Protein AF-A0A2E5ESI0-F1 (afdb_monomer)

Foldseek 3Di:
DPVCVPPVDDPPVVVPPPPDPPVCVVLVVLLVVQDDPDQDDLVSSVVSCVVVVNDDDPVSSVVSNVVSVVVVVVVVVVD

Structure (mmCIF, N/CA/C/O backbone):
data_AF-A0A2E5ESI0-F1
#
_entry.id   AF-A0A2E5ESI0-F1
#
loop_
_atom_site.group_PDB
_atom_site.id
_atom_site.type_symbol
_atom_site.label_atom_id
_atom_site.label_alt_id
_atom_site.label_comp_id
_atom_site.label_asym_id
_atom_site.label_entity_id
_atom_site.label_seq_id
_atom_site.pdbx_PDB_ins_code
_atom_site.Cartn_x
_atom_site.Cartn_y
_atom_site.Cartn_z
_atom_site.occupancy
_atom_site.B_iso_or_equiv
_atom_site.auth_seq_id
_atom_site.auth_comp_id
_atom_site.auth_asym_id
_atom_site.auth_atom_id
_atom_site.pdbx_PDB_model_num
ATOM 1 N N . MET A 1 1 ? 2.019 -10.397 19.855 1.00 53.59 1 MET A N 1
ATOM 2 C CA . MET A 1 1 ? 2.213 -10.248 21.325 1.00 53.59 1 MET A CA 1
ATOM 3 C C . MET A 1 1 ? 3.509 -10.916 21.837 1.00 53.59 1 MET A C 1
ATOM 5 O O . MET A 1 1 ? 3.496 -11.555 22.886 1.00 53.59 1 MET A O 1
ATOM 9 N N . GLN A 1 2 ? 4.644 -10.779 21.141 1.00 48.22 2 GLN A N 1
ATOM 10 C CA . GLN A 1 2 ? 5.876 -11.517 21.486 1.00 48.22 2 GLN A CA 1
ATOM 11 C C . GLN A 1 2 ? 6.884 -10.665 22.287 1.00 48.22 2 GLN A C 1
ATOM 13 O O . GLN A 1 2 ? 7.542 -11.180 23.181 1.00 48.22 2 GLN A O 1
ATOM 18 N N . VAL A 1 3 ? 6.886 -9.339 22.089 1.00 48.75 3 VAL A N 1
ATOM 19 C CA . VAL A 1 3 ? 7.791 -8.383 22.766 1.00 48.75 3 VAL A CA 1
ATOM 20 C C . VAL A 1 3 ? 7.523 -8.262 24.277 1.00 48.75 3 VAL A C 1
ATOM 22 O O . VAL A 1 3 ? 8.454 -8.236 25.075 1.00 48.75 3 VAL A O 1
ATOM 25 N N . LYS A 1 4 ? 6.251 -8.282 24.708 1.00 47.41 4 LYS A N 1
ATOM 26 C CA . LYS A 1 4 ? 5.864 -8.174 26.133 1.00 47.41 4 LYS A CA 1
ATOM 27 C C . LYS A 1 4 ? 6.386 -9.340 26.987 1.00 47.41 4 LYS A C 1
ATOM 29 O O . LYS A 1 4 ? 6.577 -9.175 28.187 1.00 47.41 4 LYS A O 1
ATOM 34 N N . LYS A 1 5 ? 6.616 -10.507 26.374 1.00 54.06 5 LYS A N 1
ATOM 35 C CA . LYS A 1 5 ? 7.060 -11.721 27.072 1.00 54.06 5 LYS A CA 1
ATOM 36 C C . LYS A 1 5 ? 8.563 -11.735 27.374 1.00 54.06 5 LYS A C 1
ATOM 38 O O . LYS A 1 5 ? 8.965 -12.489 28.247 1.00 54.06 5 LYS A O 1
ATOM 43 N N . GLN A 1 6 ? 9.374 -10.924 26.688 1.00 51.25 6 GLN A N 1
ATOM 44 C CA . GLN A 1 6 ? 10.838 -10.986 26.806 1.00 51.25 6 GLN A CA 1
ATOM 45 C C . GLN A 1 6 ? 11.449 -9.900 27.700 1.00 51.25 6 GLN A C 1
ATOM 47 O O . GLN A 1 6 ? 12.471 -10.150 28.326 1.00 51.25 6 GLN A O 1
ATOM 52 N N . THR A 1 7 ? 10.849 -8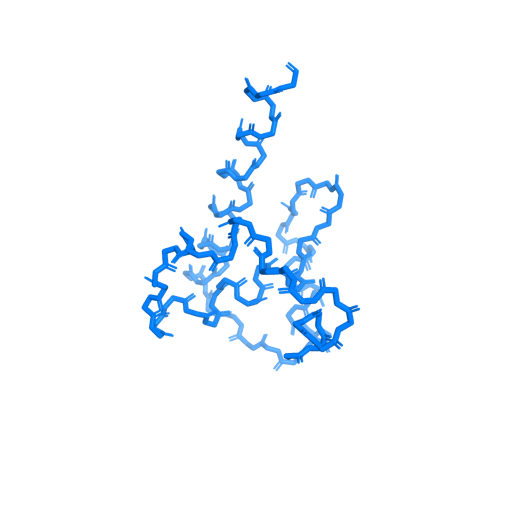.711 27.800 1.00 55.72 7 THR A N 1
ATOM 53 C CA . THR A 1 7 ? 11.502 -7.557 28.457 1.00 55.72 7 THR A CA 1
ATOM 54 C C . THR A 1 7 ? 10.748 -6.981 29.652 1.00 55.72 7 THR A C 1
ATOM 56 O O . THR A 1 7 ? 11.279 -6.098 30.323 1.00 55.72 7 THR A O 1
ATOM 59 N N . GLY A 1 8 ? 9.509 -7.414 29.924 1.00 55.91 8 GLY A N 1
ATOM 60 C CA . GLY A 1 8 ? 8.676 -6.904 31.031 1.00 55.91 8 GLY A CA 1
ATOM 61 C C . GLY A 1 8 ? 8.304 -5.412 30.941 1.00 55.91 8 GLY A C 1
ATOM 62 O O . GLY A 1 8 ? 7.444 -4.934 31.678 1.00 55.91 8 GLY A O 1
ATOM 63 N N . LYS A 1 9 ? 8.904 -4.672 30.007 1.00 51.41 9 LYS A N 1
ATOM 64 C CA . LYS A 1 9 ? 8.689 -3.254 29.743 1.00 51.41 9 LYS A CA 1
ATOM 65 C C . LYS A 1 9 ? 7.904 -3.133 28.446 1.00 51.41 9 LYS A C 1
ATOM 67 O O . LYS A 1 9 ? 8.317 -3.639 27.410 1.00 51.41 9 LYS A O 1
ATOM 72 N N . THR A 1 10 ? 6.752 -2.475 28.510 1.00 49.38 10 THR A N 1
ATOM 73 C CA . THR A 1 10 ? 6.025 -2.061 27.304 1.00 49.38 10 THR A CA 1
ATOM 74 C C . THR A 1 10 ? 6.676 -0.764 26.824 1.00 49.38 10 THR A C 1
ATOM 76 O O . THR A 1 10 ? 6.646 0.195 27.599 1.00 49.38 10 THR A O 1
ATOM 79 N N . PRO A 1 11 ? 7.293 -0.713 25.625 1.00 54.16 11 PRO A N 1
ATOM 80 C CA . PRO A 1 11 ? 7.790 0.533 25.047 1.00 54.16 11 PRO A CA 1
ATOM 81 C C . PRO A 1 11 ? 6.722 1.624 25.152 1.00 54.16 11 PRO A C 1
ATOM 83 O O . PRO A 1 11 ? 5.571 1.373 24.791 1.00 54.16 11 PRO A O 1
ATOM 86 N N . GLN A 1 12 ? 7.080 2.808 25.661 1.00 52.84 12 GLN A N 1
ATOM 87 C CA . GLN A 1 12 ? 6.139 3.922 25.863 1.00 52.84 12 GLN A CA 1
ATOM 88 C C . GLN A 1 12 ? 5.345 4.224 24.578 1.00 52.84 12 GLN A C 1
ATOM 90 O O . GLN A 1 12 ? 4.144 4.448 24.630 1.00 52.84 12 GLN A O 1
ATOM 95 N N . MET A 1 13 ? 5.994 4.061 23.419 1.00 51.97 13 MET A N 1
ATOM 96 C CA . MET A 1 13 ? 5.425 4.261 22.081 1.00 51.97 13 MET A CA 1
ATOM 97 C C . MET A 1 13 ? 4.252 3.330 21.718 1.00 51.97 13 MET A C 1
ATOM 99 O O . MET A 1 13 ? 3.560 3.589 20.742 1.00 51.97 13 MET A O 1
ATOM 103 N N . LEU A 1 14 ? 4.016 2.248 22.472 1.00 52.38 14 LEU A N 1
ATOM 104 C CA . LEU A 1 14 ? 2.846 1.374 22.297 1.00 52.38 14 LEU A CA 1
ATOM 105 C C . LEU A 1 14 ? 1.651 1.787 23.167 1.00 52.38 14 LEU A C 1
ATOM 107 O O . LEU A 1 14 ? 0.542 1.326 22.910 1.00 52.38 14 LEU A O 1
ATOM 111 N N . LYS A 1 15 ? 1.855 2.603 24.211 1.00 54.97 15 LYS A N 1
ATOM 112 C CA . LYS A 1 15 ? 0.765 3.052 25.095 1.00 54.97 15 LYS A CA 1
ATOM 113 C C . LYS A 1 15 ? -0.063 4.173 24.469 1.00 54.97 15 LYS A C 1
ATOM 115 O O . LYS A 1 15 ? -1.264 4.215 24.702 1.00 54.97 15 LYS A O 1
ATOM 120 N N . ASP A 1 16 ? 0.573 4.994 23.637 1.00 59.41 16 ASP A N 1
ATOM 121 C CA . ASP A 1 16 ? -0.027 6.177 23.014 1.00 59.41 16 ASP A CA 1
ATOM 122 C C . ASP A 1 16 ? -0.316 5.970 21.518 1.00 59.41 16 ASP A C 1
ATOM 124 O O . ASP A 1 16 ? -0.398 6.931 20.755 1.00 59.41 16 ASP A O 1
ATOM 128 N N . GLN A 1 17 ? -0.450 4.715 21.065 1.00 62.19 17 GLN A N 1
ATOM 129 C CA . GLN A 1 17 ? -0.882 4.476 19.691 1.00 62.19 17 GLN A CA 1
ATOM 130 C C . GLN A 1 17 ? -2.321 4.974 19.527 1.00 62.19 17 GLN A C 1
ATOM 132 O O . GLN A 1 17 ? -3.203 4.535 20.276 1.00 62.19 17 GLN A O 1
ATOM 137 N N . PRO A 1 18 ? -2.585 5.869 18.560 1.00 67.50 18 PRO A N 1
ATOM 138 C CA . PRO A 1 18 ? -3.947 6.273 18.271 1.00 67.50 18 PRO A CA 1
ATOM 139 C C . PRO A 1 18 ? -4.753 5.028 17.901 1.00 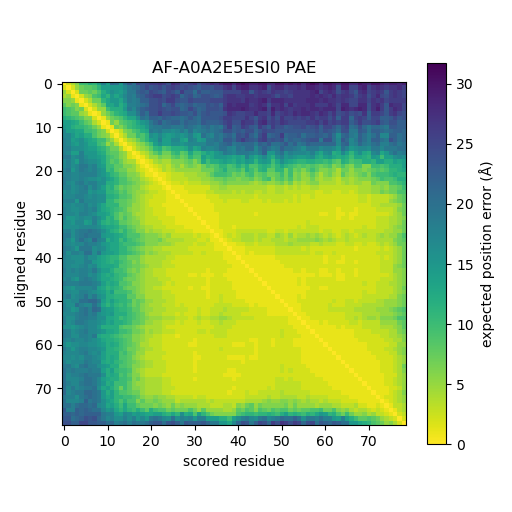67.50 18 PRO A C 1
ATOM 141 O O . PRO A 1 18 ? -4.283 4.159 17.160 1.00 67.50 18 PRO A O 1
ATOM 144 N N . LYS A 1 19 ? -5.972 4.923 18.438 1.00 72.69 19 LYS A N 1
ATOM 145 C CA . LYS A 1 19 ? -6.914 3.908 17.970 1.00 72.69 19 LYS A CA 1
ATOM 146 C C . LYS A 1 19 ? -7.233 4.235 16.517 1.00 72.69 19 LYS A C 1
ATOM 148 O O . LYS A 1 19 ? -7.843 5.262 16.245 1.00 72.69 19 LYS A O 1
ATOM 153 N N . LEU A 1 20 ? -6.770 3.386 15.610 1.00 77.69 20 LEU A N 1
ATOM 154 C CA . LEU A 1 20 ? -7.117 3.475 14.203 1.00 77.69 20 LEU A CA 1
ATOM 155 C C . LEU A 1 20 ? -8.499 2.852 14.018 1.00 77.69 20 LEU A C 1
ATOM 157 O O . LEU A 1 20 ? -8.718 1.722 14.471 1.00 77.69 20 LEU A O 1
ATOM 161 N N . ASP A 1 21 ? -9.420 3.569 13.377 1.00 84.12 21 ASP A N 1
ATOM 162 C CA . ASP A 1 21 ? -10.735 2.995 13.109 1.00 84.12 21 ASP A CA 1
ATOM 163 C C . ASP A 1 21 ? -10.595 1.768 12.192 1.00 84.12 21 ASP A C 1
ATOM 165 O O . ASP A 1 21 ? -9.734 1.752 11.303 1.00 84.12 21 ASP A O 1
ATOM 169 N N . PRO A 1 22 ? -11.436 0.732 12.370 1.00 79.50 22 PRO A N 1
ATOM 170 C CA . PRO A 1 22 ? -11.353 -0.495 11.578 1.00 79.50 22 PRO A CA 1
ATOM 171 C C . PRO A 1 22 ? -11.428 -0.252 10.068 1.00 79.50 22 PRO A C 1
ATOM 173 O O . PRO A 1 22 ? -10.795 -0.968 9.297 1.00 79.50 22 PRO A O 1
ATOM 176 N N . GLU A 1 23 ? -12.158 0.785 9.655 1.00 80.38 23 GLU A N 1
ATOM 177 C CA . GLU A 1 23 ? -12.306 1.194 8.256 1.00 80.38 23 GLU A CA 1
ATOM 178 C C . GLU A 1 23 ? -10.997 1.702 7.643 1.00 80.38 23 GLU A C 1
ATOM 180 O O . GLU A 1 23 ? -10.779 1.554 6.449 1.00 80.38 23 GLU A O 1
ATOM 185 N N . TRP A 1 24 ? -10.086 2.249 8.448 1.00 83.31 24 TRP A N 1
ATOM 186 C CA . TRP A 1 24 ? -8.773 2.702 7.980 1.00 83.31 24 TRP A CA 1
ATOM 187 C C . TRP A 1 24 ? -7.704 1.622 8.098 1.00 83.31 24 TRP A C 1
ATOM 189 O O . TRP A 1 24 ? -6.641 1.727 7.482 1.00 83.31 24 TRP A O 1
ATOM 199 N N . LYS A 1 25 ? -7.976 0.574 8.880 1.00 87.06 25 LYS A N 1
ATOM 200 C CA . LYS A 1 25 ? -6.994 -0.455 9.205 1.00 87.06 25 LYS A CA 1
ATOM 201 C C . LYS A 1 25 ? -6.438 -1.149 7.971 1.00 87.06 25 LYS A C 1
ATOM 203 O O . LYS A 1 25 ? -5.224 -1.274 7.870 1.00 87.06 25 LYS A O 1
ATOM 208 N N . TYR A 1 26 ? -7.290 -1.560 7.039 1.00 87.50 26 TYR A N 1
ATOM 209 C CA . TYR A 1 26 ? -6.819 -2.315 5.879 1.00 87.50 26 TYR A CA 1
ATOM 210 C C . TYR A 1 26 ? -5.935 -1.462 4.950 1.00 87.50 26 TYR A C 1
ATOM 212 O O . TYR A 1 26 ? -4.917 -1.953 4.477 1.00 87.50 26 TYR A O 1
ATOM 220 N N . LEU A 1 27 ? -6.239 -0.169 4.768 1.00 90.69 27 LEU A N 1
ATOM 221 C CA . LEU A 1 27 ? -5.415 0.747 3.964 1.00 90.69 27 LEU A CA 1
ATOM 222 C C . LEU A 1 27 ? -4.046 0.992 4.597 1.00 90.69 27 LEU A C 1
ATOM 224 O O . LEU A 1 27 ? -3.035 1.051 3.897 1.00 90.69 27 LEU A O 1
ATOM 228 N N . VAL A 1 28 ? -4.012 1.144 5.922 1.00 90.12 28 VAL A N 1
ATOM 229 C CA . VAL A 1 28 ? -2.757 1.321 6.659 1.00 90.12 28 VAL A CA 1
ATOM 230 C C . VAL A 1 28 ? -1.941 0.034 6.650 1.00 90.12 28 VAL A C 1
ATOM 232 O O . VAL A 1 28 ? -0.735 0.105 6.430 1.00 90.12 28 VAL A O 1
ATOM 235 N N . ASP A 1 29 ? -2.577 -1.122 6.839 1.00 91.94 29 ASP A N 1
ATOM 236 C CA . ASP A 1 29 ? -1.908 -2.423 6.766 1.00 91.94 29 ASP A CA 1
ATOM 237 C C . ASP A 1 29 ? -1.277 -2.619 5.371 1.00 91.94 29 ASP A C 1
ATOM 239 O O . ASP A 1 29 ? -0.078 -2.877 5.278 1.00 91.94 29 ASP A O 1
ATOM 243 N N . TRP A 1 30 ? -2.021 -2.362 4.288 1.00 94.62 30 TRP A N 1
ATOM 244 C CA . TRP A 1 30 ? -1.494 -2.416 2.917 1.00 94.62 30 TRP A CA 1
ATOM 245 C C . TRP A 1 30 ? -0.357 -1.427 2.670 1.00 94.62 30 TRP A C 1
ATOM 247 O O . TRP A 1 30 ? 0.659 -1.790 2.081 1.00 94.62 30 TRP A O 1
ATOM 257 N N . TYR A 1 31 ? -0.487 -0.182 3.141 1.00 94.44 31 TYR A N 1
ATOM 258 C CA . TYR A 1 31 ? 0.590 0.800 3.028 1.00 94.44 31 TYR A CA 1
ATOM 259 C C . TYR A 1 31 ? 1.861 0.327 3.747 1.00 94.44 31 TYR A C 1
ATOM 261 O O . TYR A 1 31 ? 2.954 0.473 3.205 1.00 94.44 31 TYR A O 1
ATOM 269 N N . VAL A 1 32 ? 1.731 -0.258 4.942 1.00 92.12 32 VAL A N 1
ATOM 270 C CA . VAL A 1 32 ? 2.860 -0.806 5.709 1.00 92.12 32 VAL A CA 1
ATOM 271 C C . VAL A 1 32 ? 3.525 -1.981 4.991 1.00 92.12 32 VAL A C 1
ATOM 273 O O . VAL A 1 32 ? 4.741 -2.126 5.094 1.00 92.12 32 VAL A O 1
ATOM 276 N N . GLU A 1 33 ? 2.763 -2.787 4.256 1.00 93.50 33 GLU A N 1
ATOM 277 C CA . GLU A 1 33 ? 3.302 -3.892 3.459 1.00 93.50 33 GLU A CA 1
ATOM 278 C C . GLU A 1 33 ? 4.061 -3.420 2.215 1.00 93.50 33 GLU A C 1
ATOM 280 O O . GLU A 1 33 ? 5.110 -3.977 1.897 1.00 93.50 33 GLU A O 1
ATOM 285 N N . VAL A 1 34 ? 3.543 -2.410 1.508 1.00 94.25 34 VAL A N 1
ATOM 286 C CA . VAL A 1 34 ? 4.126 -1.960 0.232 1.00 94.25 34 VAL A CA 1
ATOM 287 C C . VAL A 1 34 ? 5.241 -0.926 0.401 1.00 94.25 34 VAL A C 1
ATOM 289 O O . VAL A 1 34 ? 6.108 -0.831 -0.466 1.00 94.25 34 VAL A O 1
ATOM 292 N N . ARG A 1 35 ? 5.244 -0.136 1.484 1.00 92.06 35 ARG A N 1
ATOM 293 C CA . ARG A 1 35 ? 6.237 0.935 1.689 1.00 92.06 35 ARG A CA 1
ATOM 294 C C . ARG A 1 35 ? 7.672 0.405 1.694 1.00 92.06 35 ARG A C 1
ATOM 296 O O . ARG A 1 35 ? 7.982 -0.609 2.315 1.00 92.06 35 ARG A O 1
ATOM 303 N N . GLY A 1 36 ? 8.564 1.159 1.062 1.00 89.00 36 GLY A N 1
ATOM 304 C CA . GLY A 1 36 ? 9.985 0.840 0.979 1.00 89.00 36 GLY A CA 1
ATOM 305 C C . GLY A 1 36 ? 10.878 1.850 1.695 1.00 89.00 36 GLY A C 1
ATOM 306 O O . GLY A 1 36 ? 10.449 2.605 2.572 1.00 89.00 36 GLY A O 1
ATOM 307 N N . THR A 1 37 ? 12.147 1.852 1.292 1.00 89.88 37 THR A N 1
ATOM 308 C CA . THR A 1 37 ? 13.146 2.865 1.663 1.00 89.88 37 THR A CA 1
ATOM 309 C C . THR A 1 37 ? 13.086 4.108 0.779 1.00 89.88 37 THR A C 1
ATOM 311 O O . THR A 1 37 ? 13.829 5.049 1.026 1.00 89.88 37 THR A O 1
ATOM 314 N N . GLU A 1 38 ? 12.226 4.115 -0.239 1.00 93.12 38 GLU A N 1
ATOM 315 C CA . GLU A 1 38 ? 12.045 5.211 -1.189 1.00 93.12 38 GLU A CA 1
ATOM 316 C C . GLU A 1 38 ? 10.553 5.573 -1.321 1.00 93.12 38 GLU A C 1
ATOM 318 O O . GLU A 1 38 ? 9.693 4.753 -0.969 1.00 93.12 38 GLU A O 1
ATOM 323 N N . PRO A 1 39 ? 10.223 6.792 -1.797 1.00 94.94 39 PRO A N 1
ATOM 324 C CA . PRO A 1 39 ? 8.854 7.173 -2.123 1.00 94.94 39 PRO A CA 1
ATOM 325 C C . PRO A 1 39 ? 8.236 6.243 -3.156 1.00 94.94 39 PRO A C 1
ATOM 327 O O . PRO A 1 39 ? 8.816 5.984 -4.210 1.00 94.94 39 PRO A O 1
ATOM 330 N N . LEU A 1 40 ? 7.016 5.794 -2.883 1.00 95.31 40 LEU A N 1
ATOM 331 C CA . LEU A 1 40 ? 6.328 4.867 -3.761 1.00 95.31 40 LEU A CA 1
ATOM 332 C C . LEU A 1 40 ? 5.978 5.545 -5.088 1.00 95.31 40 LEU A C 1
ATOM 334 O O . LEU A 1 40 ? 5.455 6.665 -5.142 1.00 95.31 40 LEU A O 1
ATOM 338 N N . THR A 1 41 ? 6.037 4.771 -6.159 1.00 95.94 41 THR A N 1
ATOM 339 C CA . THR A 1 41 ? 5.502 5.076 -7.492 1.00 95.94 41 THR A CA 1
ATOM 340 C C . THR A 1 41 ? 4.151 4.387 -7.714 1.00 95.94 41 THR A C 1
ATOM 342 O O . THR A 1 41 ? 3.715 3.565 -6.907 1.00 95.94 41 THR A O 1
ATOM 345 N N . PHE A 1 42 ? 3.405 4.762 -8.759 1.00 96.12 42 PHE A N 1
ATOM 346 C CA . PHE A 1 42 ? 2.160 4.051 -9.100 1.00 96.12 42 PHE A CA 1
ATOM 347 C C . PHE A 1 42 ? 2.436 2.628 -9.598 1.00 96.12 42 PHE A C 1
ATOM 349 O O . PHE A 1 42 ? 1.657 1.721 -9.320 1.00 96.12 42 PHE A O 1
ATOM 356 N N . THR A 1 43 ? 3.563 2.431 -10.282 1.00 96.38 43 THR A N 1
ATOM 357 C CA . THR A 1 43 ? 4.000 1.126 -10.781 1.00 96.38 43 THR A CA 1
ATOM 358 C C . THR A 1 43 ? 4.270 0.152 -9.642 1.00 96.38 43 THR A C 1
ATOM 360 O O . THR A 1 43 ? 3.832 -0.988 -9.716 1.00 96.38 43 THR A O 1
ATOM 363 N N . GLU A 1 44 ? 4.921 0.586 -8.563 1.00 96.25 44 GLU A N 1
ATOM 364 C CA . GLU A 1 44 ? 5.171 -0.281 -7.402 1.00 96.25 44 GLU A CA 1
ATOM 365 C C . GLU A 1 44 ? 3.882 -0.688 -6.694 1.00 96.25 44 GLU A C 1
ATOM 367 O O . GLU A 1 44 ? 3.722 -1.857 -6.360 1.00 96.25 44 GLU A O 1
ATOM 372 N N . ILE A 1 45 ? 2.929 0.240 -6.541 1.00 96.44 45 ILE A N 1
ATOM 373 C CA . ILE A 1 45 ? 1.610 -0.086 -5.977 1.00 96.44 45 ILE A CA 1
ATOM 374 C C . ILE A 1 45 ? 0.898 -1.112 -6.8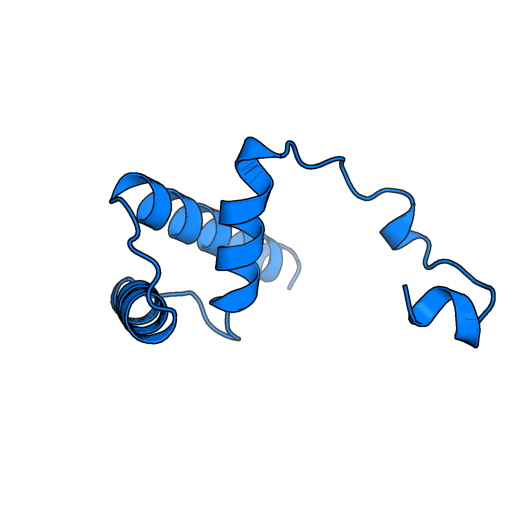59 1.00 96.44 45 ILE A C 1
ATOM 376 O O . ILE A 1 45 ? 0.341 -2.078 -6.342 1.00 96.44 45 ILE A O 1
ATOM 380 N N . LYS A 1 46 ? 0.935 -0.926 -8.184 1.00 96.19 46 LYS A N 1
ATOM 381 C CA . LYS A 1 46 ? 0.347 -1.875 -9.130 1.00 96.19 46 LYS A CA 1
ATOM 382 C C . LYS A 1 46 ? 1.015 -3.250 -9.040 1.00 96.19 46 LYS A C 1
ATOM 384 O O . LYS A 1 46 ? 0.316 -4.246 -8.914 1.00 96.19 46 LYS A O 1
ATOM 389 N N . ASN A 1 47 ? 2.344 -3.302 -9.061 1.00 96.62 47 ASN A N 1
ATOM 390 C CA . ASN A 1 47 ? 3.092 -4.554 -8.981 1.00 96.62 47 ASN A CA 1
ATOM 391 C C . ASN A 1 47 ? 2.819 -5.288 -7.662 1.00 96.62 47 ASN A C 1
ATOM 393 O O . ASN A 1 47 ? 2.620 -6.499 -7.666 1.00 96.62 47 ASN A O 1
ATOM 397 N N . TRP A 1 48 ? 2.775 -4.563 -6.542 1.00 96.56 48 TRP A N 1
ATOM 398 C CA . TRP A 1 48 ? 2.415 -5.133 -5.246 1.00 96.56 48 TRP A CA 1
ATOM 399 C C . TRP A 1 48 ? 0.975 -5.659 -5.237 1.00 96.56 48 TRP A C 1
ATOM 401 O O . TRP A 1 48 ? 0.756 -6.788 -4.816 1.00 96.56 48 TRP A O 1
ATOM 411 N N . SER A 1 49 ? 0.014 -4.892 -5.758 1.00 96.81 49 SER A N 1
ATOM 412 C CA . SER A 1 49 ? -1.399 -5.287 -5.873 1.00 96.81 49 SER A CA 1
ATOM 413 C C . SER A 1 49 ? -1.571 -6.562 -6.707 1.00 96.81 49 SER A C 1
ATOM 415 O O . SER A 1 49 ? -2.268 -7.485 -6.277 1.00 96.81 49 SER A O 1
ATOM 417 N N . ASP A 1 50 ? -0.870 -6.653 -7.841 1.00 97.38 50 ASP A N 1
ATOM 418 C CA . ASP A 1 50 ? -0.8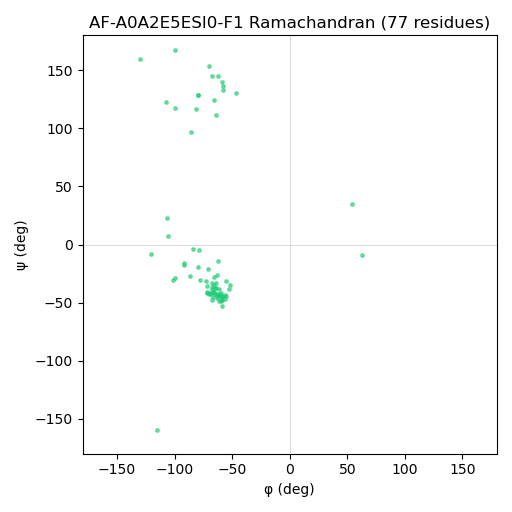73 -7.829 -8.713 1.00 97.38 50 ASP A CA 1
ATOM 419 C C . ASP A 1 50 ? -0.253 -9.057 -7.998 1.00 97.38 50 ASP A C 1
ATOM 421 O O . ASP A 1 50 ? -0.806 -10.155 -8.064 1.00 97.38 50 ASP A O 1
ATOM 425 N N . LEU A 1 51 ? 0.855 -8.887 -7.260 1.00 97.25 51 LEU A N 1
ATOM 426 C CA . LEU A 1 51 ? 1.531 -9.972 -6.524 1.00 97.25 51 LEU A CA 1
ATOM 427 C C . LEU A 1 51 ? 0.754 -10.445 -5.289 1.00 97.25 51 LEU A C 1
ATOM 429 O O . LEU A 1 51 ? 0.679 -11.644 -5.019 1.00 97.25 51 LEU A O 1
ATOM 433 N N . ALA A 1 52 ? 0.178 -9.510 -4.539 1.00 95.19 52 ALA A N 1
ATOM 434 C CA . ALA A 1 52 ? -0.595 -9.778 -3.332 1.00 95.19 52 ALA A CA 1
ATOM 435 C C . ALA A 1 52 ? -2.022 -10.262 -3.642 1.00 95.19 52 ALA A C 1
ATOM 437 O O . ALA A 1 52 ? -2.763 -10.604 -2.722 1.00 95.19 52 ALA A O 1
ATOM 438 N N . CYS A 1 53 ? -2.414 -10.296 -4.924 1.00 95.62 53 CYS A N 1
ATOM 439 C CA . CYS A 1 53 ? -3.779 -10.591 -5.363 1.00 95.62 53 CYS A CA 1
ATOM 440 C C . CYS A 1 53 ? -4.819 -9.671 -4.692 1.00 95.62 53 CYS A C 1
ATOM 442 O O . CYS A 1 53 ? -5.943 -10.086 -4.402 1.00 95.62 53 CYS A O 1
ATOM 444 N N . VAL A 1 54 ? -4.441 -8.414 -4.444 1.00 94.69 54 VAL A N 1
ATOM 445 C CA . VAL A 1 54 ? -5.303 -7.386 -3.851 1.00 94.69 54 VAL A CA 1
ATOM 446 C C . VAL A 1 54 ? -5.825 -6.506 -4.974 1.00 94.69 54 VAL A C 1
ATOM 448 O O . VAL A 1 54 ? -5.043 -5.842 -5.643 1.00 94.69 54 VAL A O 1
ATOM 451 N N . ASN A 1 55 ? -7.139 -6.466 -5.183 1.00 94.50 55 ASN A N 1
ATOM 452 C CA . ASN A 1 55 ? -7.737 -5.593 -6.193 1.00 94.50 55 ASN A CA 1
ATOM 453 C C . ASN A 1 55 ? -7.993 -4.198 -5.611 1.00 94.50 55 ASN A C 1
ATOM 455 O O . ASN A 1 55 ? -9.013 -3.987 -4.958 1.00 94.50 55 ASN A O 1
ATOM 459 N N . LEU A 1 56 ? -7.067 -3.268 -5.852 1.00 93.88 56 LEU A N 1
ATOM 460 C CA . LEU A 1 56 ? -7.195 -1.891 -5.386 1.00 93.88 56 LEU A CA 1
ATOM 461 C C . LEU A 1 56 ? -8.116 -1.069 -6.294 1.00 93.88 56 LEU A C 1
ATOM 463 O O . LEU A 1 56 ? -7.894 -0.937 -7.501 1.00 93.88 56 LEU A O 1
ATOM 467 N N . ALA A 1 57 ? -9.097 -0.407 -5.695 1.00 95.56 57 ALA A N 1
ATOM 468 C CA . ALA A 1 57 ? -9.835 0.665 -6.331 1.00 95.56 57 ALA A CA 1
ATOM 469 C C . ALA A 1 57 ? -8.957 1.918 -6.494 1.00 95.56 57 ALA A C 1
ATOM 471 O O . ALA A 1 57 ? -8.050 2.202 -5.711 1.00 95.56 57 ALA A O 1
ATOM 472 N N . HIS A 1 58 ? -9.285 2.744 -7.490 1.00 95.25 58 HIS A N 1
ATOM 473 C CA . HIS A 1 58 ? -8.555 3.984 -7.787 1.00 95.25 58 HIS A CA 1
ATOM 474 C C . HIS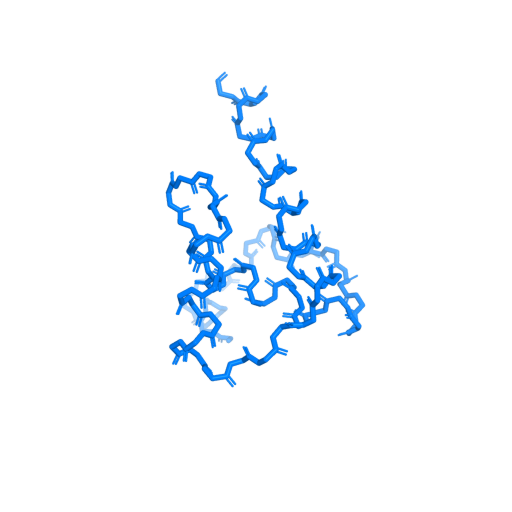 A 1 58 ? -8.394 4.907 -6.567 1.00 95.25 58 HIS A C 1
ATOM 476 O O . HIS A 1 58 ? -7.353 5.537 -6.387 1.00 95.25 58 HIS A O 1
ATOM 482 N N . TRP A 1 59 ? -9.422 4.998 -5.721 1.00 95.38 59 TRP A N 1
ATOM 483 C CA . TRP A 1 59 ? -9.391 5.853 -4.538 1.00 95.38 59 TRP A CA 1
ATOM 484 C C . TRP A 1 59 ? -8.478 5.291 -3.435 1.00 95.38 59 TRP A C 1
ATOM 486 O O . TRP A 1 59 ? -7.824 6.071 -2.747 1.00 95.38 59 TRP A O 1
ATOM 496 N N . GLU A 1 60 ? -8.349 3.968 -3.317 1.00 95.31 60 GLU A N 1
ATOM 497 C CA . GLU A 1 60 ? -7.448 3.313 -2.358 1.00 95.31 60 GLU A CA 1
ATOM 498 C C . GLU A 1 60 ? -5.988 3.559 -2.746 1.00 95.31 60 GLU A C 1
ATOM 500 O O . GLU A 1 60 ? -5.177 3.953 -1.908 1.00 95.31 60 GLU A O 1
ATOM 505 N N . VAL A 1 61 ? -5.669 3.453 -4.044 1.00 96.00 61 VAL A N 1
ATOM 506 C CA . VAL A 1 61 ? -4.346 3.814 -4.587 1.00 96.00 61 VAL A CA 1
ATOM 507 C C . VAL A 1 61 ? -3.991 5.266 -4.250 1.00 96.00 61 VAL A C 1
ATOM 509 O O . VAL A 1 61 ? -2.867 5.557 -3.830 1.00 96.00 61 VAL A O 1
ATOM 512 N N . ASN A 1 62 ? -4.950 6.186 -4.396 1.00 95.38 62 ASN A N 1
ATOM 513 C CA . ASN A 1 62 ? -4.748 7.598 -4.071 1.00 95.38 62 ASN A CA 1
ATOM 514 C C . ASN A 1 62 ? -4.494 7.822 -2.575 1.00 95.38 62 ASN A C 1
ATOM 516 O O . ASN A 1 62 ? -3.657 8.657 -2.215 1.00 95.38 62 ASN A O 1
ATOM 520 N N . ILE A 1 63 ? -5.172 7.076 -1.700 1.00 94.56 63 ILE A N 1
ATOM 521 C CA . ILE A 1 63 ? -4.932 7.153 -0.256 1.00 94.56 63 ILE A CA 1
ATOM 522 C C . ILE A 1 63 ? -3.546 6.614 0.085 1.00 94.56 63 ILE A C 1
ATOM 524 O O . ILE A 1 63 ? -2.797 7.311 0.765 1.00 94.56 63 ILE A O 1
ATOM 528 N N . ILE A 1 64 ? -3.163 5.445 -0.436 1.00 95.00 64 ILE A N 1
ATOM 529 C CA . ILE A 1 64 ? -1.828 4.863 -0.219 1.00 95.00 64 ILE A CA 1
ATOM 530 C C . ILE A 1 64 ? -0.737 5.859 -0.647 1.00 95.00 64 ILE A C 1
ATOM 532 O O . ILE A 1 64 ? 0.201 6.120 0.104 1.00 95.00 64 ILE A O 1
ATOM 536 N N . LYS A 1 65 ? -0.895 6.511 -1.808 1.00 95.88 65 LYS A N 1
ATOM 537 C CA . LYS A 1 65 ? 0.004 7.589 -2.268 1.00 95.88 65 LYS A CA 1
ATOM 538 C C . LYS A 1 65 ? 0.039 8.800 -1.346 1.00 95.88 65 LYS A C 1
ATOM 540 O O . LYS A 1 65 ? 1.083 9.426 -1.185 1.00 95.88 65 LYS A O 1
ATOM 545 N N . THR A 1 66 ? -1.102 9.174 -0.786 1.00 94.50 66 THR A N 1
ATOM 546 C CA . THR A 1 66 ? -1.195 10.323 0.118 1.00 94.50 66 THR A CA 1
ATOM 547 C C . THR A 1 66 ? -0.500 10.024 1.443 1.00 94.50 66 THR A C 1
ATOM 549 O O . THR A 1 66 ? 0.258 10.865 1.926 1.00 94.50 66 THR A O 1
ATOM 552 N N . LEU A 1 67 ? -0.686 8.819 1.988 1.00 93.25 67 LEU A N 1
ATOM 553 C CA . LEU A 1 67 ? 0.016 8.346 3.184 1.00 93.25 67 LEU A CA 1
ATOM 554 C C . LEU A 1 67 ? 1.534 8.348 2.979 1.00 93.25 67 LEU A C 1
ATOM 556 O O . LEU A 1 67 ? 2.260 8.872 3.824 1.00 93.25 67 LEU A O 1
ATOM 560 N N . ASP A 1 68 ? 1.995 7.850 1.832 1.00 95.62 68 ASP A N 1
ATOM 561 C CA . ASP A 1 68 ? 3.411 7.852 1.454 1.00 95.62 68 ASP A CA 1
ATOM 562 C C . ASP A 1 68 ? 4.001 9.270 1.419 1.00 95.62 68 ASP A C 1
ATOM 564 O O . ASP A 1 68 ? 5.018 9.553 2.054 1.00 95.62 68 ASP A O 1
ATOM 568 N N . ARG A 1 69 ? 3.306 10.218 0.779 1.00 94.06 69 ARG A N 1
ATOM 569 C CA . ARG A 1 69 ? 3.728 11.630 0.745 1.00 94.06 69 ARG A CA 1
ATOM 570 C C . ARG A 1 69 ? 3.794 12.266 2.131 1.00 94.06 69 ARG A C 1
ATOM 572 O O . ARG A 1 69 ? 4.734 13.008 2.406 1.00 94.06 69 ARG A O 1
ATOM 579 N N . ILE A 1 70 ? 2.802 12.013 2.989 1.00 92.44 70 ILE A N 1
ATOM 580 C CA . ILE A 1 70 ? 2.778 12.543 4.362 1.00 92.44 70 ILE A CA 1
ATOM 581 C C . ILE A 1 70 ? 3.960 11.990 5.156 1.00 92.44 70 ILE A C 1
ATOM 583 O O . ILE A 1 70 ? 4.642 12.754 5.841 1.00 92.44 70 ILE A O 1
ATOM 587 N N . TYR A 1 71 ? 4.221 10.687 5.037 1.00 92.00 71 TYR A N 1
ATOM 588 C CA . TYR A 1 71 ? 5.346 10.039 5.699 1.00 92.00 71 TYR A CA 1
ATOM 589 C C . TYR A 1 71 ? 6.676 10.668 5.275 1.00 92.00 71 TYR A C 1
ATOM 591 O O . TYR A 1 71 ? 7.432 11.130 6.127 1.00 92.00 71 TYR A O 1
ATOM 599 N N . TRP A 1 72 ? 6.930 10.765 3.970 1.00 91.88 72 TRP A N 1
A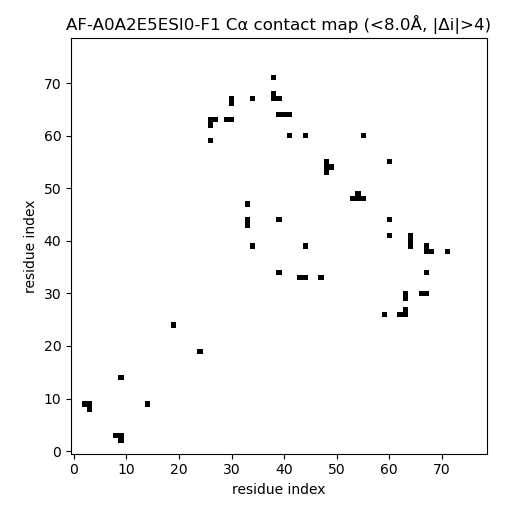TOM 600 C CA . TRP A 1 72 ? 8.174 11.340 3.464 1.00 91.88 72 TRP A CA 1
ATOM 601 C C . TRP A 1 72 ? 8.330 12.812 3.814 1.00 91.88 72 TRP A C 1
ATOM 603 O O . TRP A 1 72 ? 9.422 13.222 4.194 1.00 91.88 72 TRP A O 1
ATOM 613 N N . LYS A 1 73 ? 7.246 13.595 3.792 1.00 91.69 73 LYS A N 1
ATOM 614 C CA . LYS A 1 73 ? 7.281 14.977 4.277 1.00 91.69 73 LYS A CA 1
ATOM 615 C C . LYS A 1 73 ? 7.769 15.049 5.727 1.00 91.69 73 LYS A C 1
ATOM 617 O O . LYS A 1 73 ? 8.658 15.834 6.021 1.00 91.69 73 LYS A O 1
ATOM 622 N N . GLN A 1 74 ? 7.244 14.206 6.618 1.00 88.12 74 GLN A N 1
ATOM 623 C CA . GLN A 1 74 ? 7.705 14.170 8.009 1.00 88.12 74 GLN A CA 1
ATOM 624 C C . GLN A 1 74 ? 9.155 13.697 8.145 1.00 88.12 74 GLN A C 1
ATOM 626 O O . GLN A 1 74 ? 9.857 14.169 9.032 1.00 88.12 74 GLN A O 1
ATOM 631 N N . VAL A 1 75 ? 9.607 12.766 7.305 1.00 85.94 75 VAL A N 1
ATOM 632 C CA . VAL A 1 75 ? 11.002 12.300 7.317 1.00 85.94 75 VAL A CA 1
ATOM 633 C C . VAL A 1 75 ? 11.953 13.417 6.884 1.00 85.94 75 VAL A C 1
ATOM 635 O O . VAL A 1 75 ? 12.959 13.627 7.550 1.00 85.94 75 VAL A O 1
ATOM 638 N N . TYR A 1 76 ? 11.625 14.154 5.819 1.00 82.69 76 TYR A N 1
ATOM 639 C CA . TYR A 1 76 ? 12.448 15.265 5.333 1.00 82.69 76 TYR A CA 1
ATOM 640 C C . TYR A 1 76 ? 12.401 16.498 6.246 1.00 82.69 76 TYR A C 1
ATOM 642 O O . TYR A 1 76 ? 13.422 17.154 6.405 1.00 82.69 76 TYR A O 1
ATOM 650 N N . ASP A 1 77 ? 11.257 16.799 6.870 1.00 73.12 77 ASP A N 1
ATOM 651 C CA . ASP A 1 77 ? 11.127 17.935 7.798 1.00 73.12 77 ASP A CA 1
ATOM 652 C C . ASP A 1 77 ? 11.865 17.696 9.139 1.00 73.12 77 ASP A C 1
ATOM 654 O O . ASP A 1 77 ? 12.180 18.653 9.842 1.00 73.12 77 ASP A O 1
ATOM 6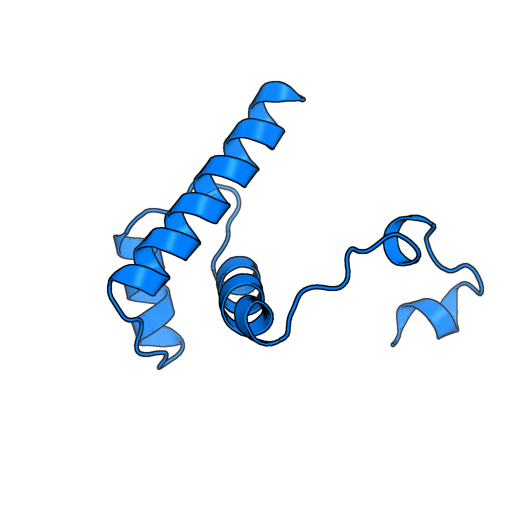58 N N . ASN A 1 78 ? 12.137 16.435 9.507 1.00 58.72 78 ASN A N 1
ATOM 659 C CA . ASN A 1 78 ? 12.845 16.051 10.740 1.00 58.72 78 ASN A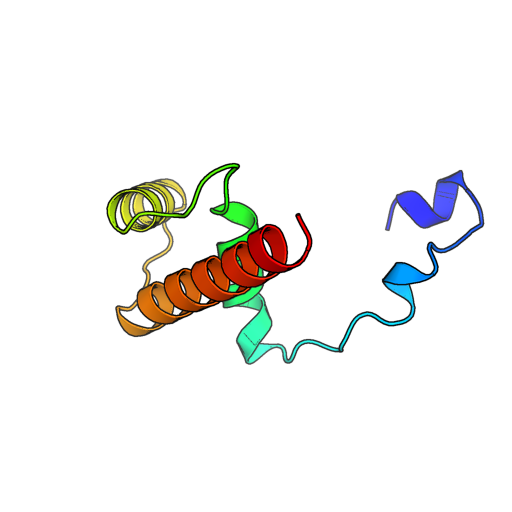 CA 1
ATOM 660 C C . ASN A 1 78 ? 14.298 15.579 10.502 1.00 58.72 78 ASN A C 1
ATOM 662 O O . ASN A 1 78 ? 14.912 15.036 11.427 1.00 58.72 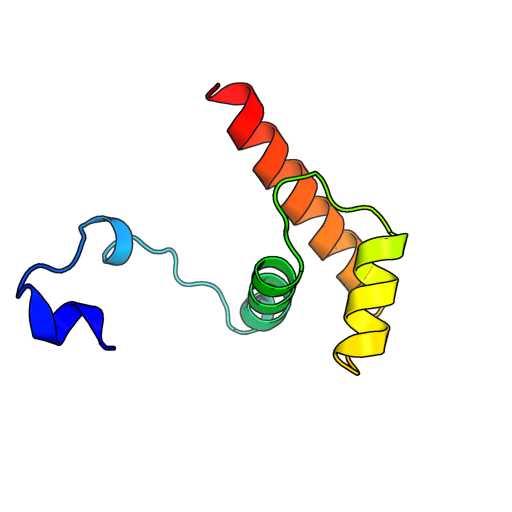78 ASN A O 1
ATOM 666 N N . GLY A 1 79 ? 14.806 15.711 9.271 1.00 51.25 79 GLY A N 1
ATOM 667 C CA . GLY A 1 79 ? 16.146 15.285 8.849 1.00 51.25 79 GLY A CA 1
ATOM 668 C C . GLY A 1 79 ? 17.204 16.376 8.915 1.00 51.25 79 GLY A C 1
ATOM 669 O O . GLY A 1 79 ? 16.841 17.573 8.904 1.00 51.25 79 GLY A O 1
#

Radius of gyration: 15.31 Å; Cα contacts (8 Å, |Δi|>4): 33; chains: 1; bounding box: 28×30×42 Å

Solvent-accessible surface area (backbone atoms only — not comparable to full-atom values): 5048 Å² total; per-residue (Å²): 132,69,66,62,77,75,65,81,56,77,61,70,79,70,77,72,56,76,86,71,55,75,87,53,44,62,58,50,52,51,40,66,69,69,61,69,98,58,87,80,51,72,65,56,53,50,53,48,27,66,73,69,71,44,89,74,52,75,67,54,54,52,48,44,53,48,53,48,52,54,51,51,49,53,52,62,75,73,103

Mean predicted aligned error: 9.04 Å

Sequence (79 aa):
MQVKKQTGKTPQMLKDQPKLDPEWKYLVDWYVEVRGTEPLTFTEIKNWSDLACVNLAHWEVNIIKTLDRIYWKQVYDNG

Secondary structure (DSSP, 8-state):
--THHHHS---GGGTS-----HHHHHHHHHHHHH--SSPPPHHHHHHHHHHHT----HHHHHHHHHHHHHHHHHHHHT-

pLDDT: mean 82.26, std 17.35, range [47.41, 97.38]

Nearest PDB structures (foldseek):
  4beh-assembly1_A  TM=5.895E-01  e=2.558E+00  Homo sapiens
  6uvf-assembly5_I  TM=4.278E-01  e=7.806E+00  Homo sapiens